Protein AF-A0A9D7X246-F1 (afdb_monomer)

Structure (mmCIF, N/CA/C/O backbone):
data_AF-A0A9D7X246-F1
#
_entry.id   AF-A0A9D7X246-F1
#
loop_
_atom_site.group_PDB
_atom_site.id
_atom_site.type_symbol
_atom_site.label_atom_id
_atom_site.label_alt_id
_atom_site.label_comp_id
_atom_site.label_asym_id
_atom_site.label_entity_id
_atom_site.label_seq_id
_atom_site.pdbx_PDB_ins_code
_atom_site.Cartn_x
_atom_site.Cartn_y
_atom_site.Cartn_z
_atom_site.occupancy
_atom_site.B_iso_or_equiv
_atom_site.auth_seq_id
_atom_site.auth_comp_id
_atom_site.auth_asym_id
_atom_site.auth_atom_id
_atom_site.pdbx_PDB_model_num
ATOM 1 N N . MET A 1 1 ? -2.778 7.729 -11.659 1.00 42.81 1 MET A N 1
ATOM 2 C CA . MET A 1 1 ? -3.585 8.966 -11.695 1.00 42.81 1 MET A CA 1
ATOM 3 C C . MET A 1 1 ? -3.083 9.805 -12.853 1.00 42.81 1 MET A C 1
ATOM 5 O O . MET A 1 1 ? -1.946 10.261 -12.788 1.00 42.81 1 MET A O 1
ATOM 9 N N . CYS A 1 2 ? -3.892 9.972 -13.904 1.00 27.03 2 CYS A N 1
ATOM 10 C CA . CYS A 1 2 ? -3.714 11.076 -14.847 1.00 27.03 2 CYS A CA 1
ATOM 11 C C . CYS A 1 2 ? -3.637 12.379 -14.053 1.00 27.03 2 CYS A C 1
ATOM 13 O O . CYS A 1 2 ? -4.321 12.510 -13.037 1.00 27.03 2 CYS A O 1
ATOM 15 N N . ALA A 1 3 ? -2.746 13.279 -14.461 1.00 29.69 3 ALA A N 1
ATOM 16 C CA . ALA A 1 3 ? -2.470 14.502 -13.729 1.00 29.69 3 ALA A CA 1
ATOM 17 C C . ALA A 1 3 ? -3.781 15.249 -13.422 1.00 29.69 3 ALA A C 1
ATOM 19 O O . ALA A 1 3 ? -4.456 15.662 -14.366 1.00 29.69 3 ALA A O 1
ATOM 20 N N . PRO A 1 4 ? -4.146 15.444 -12.140 1.00 40.88 4 PRO A N 1
ATOM 21 C CA . PRO A 1 4 ? -5.139 16.449 -11.831 1.00 40.88 4 PRO A CA 1
ATOM 22 C C . PRO A 1 4 ? -4.551 17.795 -12.252 1.00 40.88 4 PRO A C 1
ATOM 24 O O . PRO A 1 4 ? -3.349 18.055 -12.082 1.00 40.88 4 PRO A O 1
ATOM 27 N N . THR A 1 5 ? -5.403 18.629 -12.838 1.00 41.03 5 THR A N 1
ATOM 28 C CA . THR A 1 5 ? -5.177 20.066 -12.953 1.00 41.03 5 THR A CA 1
ATOM 29 C C . THR A 1 5 ? -4.651 20.598 -11.620 1.00 41.03 5 THR A C 1
ATOM 31 O O . THR A 1 5 ? -5.029 20.107 -10.555 1.00 41.03 5 THR A O 1
ATOM 34 N N . ALA A 1 6 ? -3.715 21.546 -11.680 1.00 45.94 6 ALA A N 1
ATOM 35 C CA . ALA A 1 6 ? -3.112 22.137 -10.493 1.00 45.94 6 ALA A CA 1
ATOM 36 C C . ALA A 1 6 ? -4.203 22.567 -9.487 1.00 45.94 6 ALA A C 1
ATOM 38 O O . ALA A 1 6 ? -5.149 23.230 -9.890 1.00 45.94 6 ALA A O 1
ATOM 39 N N . GLU A 1 7 ? -4.028 22.176 -8.216 1.00 45.62 7 GLU A N 1
ATOM 40 C CA . GLU A 1 7 ? -4.824 22.535 -7.019 1.00 45.62 7 GLU A CA 1
ATOM 41 C C . GLU A 1 7 ? -5.839 21.536 -6.428 1.00 45.62 7 GLU A C 1
ATOM 43 O O . GLU A 1 7 ? -6.618 21.920 -5.559 1.00 45.62 7 GLU A O 1
ATOM 48 N N . GLU A 1 8 ? -5.764 20.232 -6.707 1.00 48.00 8 GLU A N 1
ATOM 49 C CA . GLU A 1 8 ? -6.299 19.260 -5.732 1.00 48.00 8 GLU A CA 1
ATOM 50 C C . GLU A 1 8 ? -5.246 18.940 -4.653 1.00 48.00 8 GLU A C 1
ATOM 52 O O . GLU A 1 8 ? -4.111 18.564 -4.986 1.00 48.00 8 GLU A O 1
ATOM 57 N N . PRO A 1 9 ? -5.560 19.096 -3.348 1.00 56.78 9 PRO A N 1
ATOM 58 C CA . PRO A 1 9 ? -4.627 18.745 -2.288 1.00 56.78 9 PRO A CA 1
ATOM 59 C C . PRO A 1 9 ? -4.308 17.254 -2.376 1.00 56.78 9 PRO A C 1
ATOM 61 O O . PRO A 1 9 ? -5.206 16.415 -2.435 1.00 56.78 9 PRO A O 1
ATOM 64 N N . ARG A 1 10 ? -3.008 16.926 -2.385 1.00 63.66 10 ARG A N 1
ATOM 65 C CA . ARG A 1 10 ? -2.536 15.539 -2.492 1.00 63.66 10 ARG A CA 1
ATOM 66 C C . ARG A 1 10 ? -3.258 14.666 -1.455 1.00 63.66 10 ARG A C 1
ATOM 68 O O . ARG A 1 10 ? -3.210 15.013 -0.269 1.00 63.66 10 ARG A O 1
ATOM 75 N N . PRO A 1 11 ? -3.896 13.558 -1.874 1.00 68.25 11 PRO A N 1
ATOM 76 C CA . PRO A 1 11 ? -4.611 12.697 -0.949 1.00 68.25 11 PRO A CA 1
ATOM 77 C C . PRO A 1 11 ? -3.633 12.159 0.091 1.00 68.25 11 PRO A C 1
ATOM 79 O O . PRO A 1 11 ? -2.559 11.667 -0.248 1.00 68.25 11 PRO A O 1
ATOM 82 N N . GLN A 1 12 ? -3.987 12.297 1.363 1.00 75.81 12 GLN A N 1
ATOM 83 C CA . GLN A 1 12 ? -3.192 11.786 2.475 1.00 75.81 12 GLN A CA 1
ATOM 84 C C . GLN A 1 12 ? -3.393 10.273 2.617 1.00 75.81 12 GLN A C 1
ATOM 86 O O . GLN A 1 12 ? -4.482 9.785 2.297 1.00 75.81 12 GLN A O 1
ATOM 91 N N . PRO A 1 13 ? -2.398 9.524 3.122 1.00 80.38 13 PRO A N 1
ATOM 92 C CA . PRO A 1 13 ? -2.603 8.125 3.473 1.00 80.38 13 PRO A CA 1
ATOM 93 C C . PRO A 1 13 ? -3.763 7.964 4.468 1.00 80.38 13 PRO A C 1
ATOM 95 O O . PRO A 1 13 ? -3.868 8.697 5.453 1.00 80.38 13 PRO A O 1
ATOM 98 N N . SER A 1 14 ? -4.662 7.014 4.199 1.00 87.50 14 SER A N 1
ATOM 99 C CA . SER A 1 14 ? -5.842 6.771 5.037 1.00 87.50 14 SER A CA 1
ATOM 100 C C . SER A 1 14 ? -5.432 6.210 6.397 1.00 87.50 14 SER A C 1
ATOM 102 O O . SER A 1 14 ? -4.865 5.123 6.479 1.00 87.50 14 SER A O 1
ATOM 104 N N . THR A 1 15 ? -5.778 6.902 7.484 1.00 91.81 15 THR A N 1
ATOM 105 C CA . THR A 1 15 ? -5.496 6.435 8.852 1.00 91.81 15 THR A CA 1
ATOM 106 C C . THR A 1 15 ? -6.155 5.091 9.167 1.00 91.81 15 THR A C 1
ATOM 108 O O . THR A 1 15 ? -5.584 4.311 9.932 1.00 91.81 15 THR A O 1
ATOM 111 N N . ARG A 1 16 ? -7.306 4.802 8.542 1.00 94.69 16 ARG A N 1
ATOM 112 C CA . ARG A 1 16 ? -8.041 3.530 8.644 1.00 94.69 16 ARG A CA 1
ATOM 113 C C . ARG A 1 16 ? -7.312 2.390 7.948 1.00 94.69 16 ARG A C 1
ATOM 115 O O . ARG A 1 16 ? -7.158 1.321 8.531 1.00 94.69 16 ARG A O 1
ATOM 122 N N . ALA A 1 17 ? -6.802 2.643 6.741 1.00 94.75 17 ALA A N 1
ATOM 123 C CA . ALA A 1 17 ? -5.987 1.672 6.017 1.00 94.75 17 ALA A CA 1
ATOM 124 C C . ALA A 1 17 ? -4.701 1.354 6.791 1.00 94.75 17 ALA A C 1
ATOM 126 O O . ALA A 1 17 ? -4.352 0.189 6.947 1.00 94.75 17 ALA A O 1
ATOM 127 N N . VAL A 1 18 ? -4.045 2.374 7.356 1.00 95.19 18 VAL A N 1
ATOM 128 C CA . VAL A 1 18 ? -2.855 2.158 8.191 1.00 95.19 18 VAL A CA 1
ATOM 129 C C . VAL A 1 18 ? -3.193 1.330 9.436 1.00 95.19 18 VAL A C 1
ATOM 131 O O . VAL A 1 18 ? -2.438 0.433 9.792 1.00 95.19 18 VAL A O 1
ATOM 134 N N . ALA A 1 19 ? -4.349 1.561 10.066 1.00 96.69 19 ALA A N 1
ATOM 135 C CA . ALA A 1 19 ? -4.781 0.745 11.199 1.00 96.69 19 ALA A CA 1
ATOM 136 C C . ALA A 1 19 ? -5.023 -0.731 10.819 1.00 96.69 19 ALA A C 1
ATOM 138 O O . ALA A 1 19 ? -4.758 -1.612 11.631 1.00 96.69 19 ALA A O 1
ATOM 139 N N . ALA A 1 20 ? -5.501 -1.022 9.605 1.00 97.69 20 ALA A N 1
ATOM 140 C CA . ALA A 1 20 ? -5.632 -2.400 9.122 1.00 97.69 20 ALA A CA 1
ATOM 141 C C . ALA A 1 20 ? -4.272 -3.064 8.875 1.00 97.69 20 ALA A C 1
ATOM 143 O O . ALA A 1 20 ? -4.069 -4.210 9.261 1.00 97.69 20 ALA A O 1
ATOM 144 N N . VAL A 1 21 ? -3.312 -2.322 8.316 1.00 96.88 21 VAL A N 1
ATOM 145 C CA . VAL A 1 21 ? -1.924 -2.784 8.151 1.00 96.88 21 VAL A CA 1
ATOM 146 C C . VAL A 1 21 ? -1.285 -3.110 9.508 1.00 96.88 21 VAL A C 1
ATOM 148 O O . VAL A 1 21 ? -0.654 -4.153 9.656 1.00 96.88 21 VAL A O 1
ATOM 151 N N . GLU A 1 22 ? -1.514 -2.285 10.532 1.00 97.12 22 GLU A N 1
ATOM 152 C CA . GLU A 1 22 ? -1.061 -2.581 11.898 1.00 97.12 22 GLU A CA 1
ATOM 153 C C . GLU A 1 22 ? -1.735 -3.828 12.487 1.00 97.12 22 GLU A C 1
ATOM 155 O O . GLU A 1 22 ? -1.056 -4.681 13.058 1.00 97.12 22 GLU A O 1
ATOM 160 N N . ARG A 1 23 ? -3.056 -3.986 12.313 1.00 97.69 23 ARG A N 1
ATOM 161 C CA . ARG A 1 23 ? -3.780 -5.196 12.749 1.00 97.69 23 ARG A CA 1
ATOM 162 C C . ARG A 1 23 ? -3.321 -6.458 12.017 1.00 97.69 23 ARG A C 1
ATOM 164 O O . ARG A 1 23 ? -3.367 -7.536 12.602 1.00 97.69 23 ARG A O 1
ATOM 171 N N . ALA A 1 24 ? -2.834 -6.327 10.784 1.00 97.12 24 ALA A N 1
ATOM 172 C CA . ALA A 1 24 ? -2.217 -7.413 10.027 1.00 97.12 24 ALA A CA 1
ATOM 173 C C . ALA A 1 24 ? -0.807 -7.792 10.531 1.00 97.12 24 ALA A C 1
ATOM 175 O O . ALA A 1 24 ? -0.228 -8.759 10.041 1.00 97.12 24 ALA A O 1
ATOM 176 N N . GLY A 1 25 ? -0.259 -7.067 11.515 1.00 96.31 25 GLY A N 1
ATOM 177 C CA . GLY A 1 25 ? 1.002 -7.392 12.189 1.00 96.31 25 GLY A CA 1
ATOM 178 C C . GLY A 1 25 ? 2.200 -6.537 11.774 1.00 96.31 25 GLY A C 1
ATOM 179 O O . GLY A 1 25 ? 3.308 -6.785 12.247 1.00 96.31 25 GLY A O 1
ATOM 180 N N . PHE A 1 26 ? 2.007 -5.528 10.922 1.00 96.44 26 PHE A N 1
ATOM 181 C CA . PHE A 1 26 ? 3.075 -4.600 10.557 1.00 96.44 26 PHE A CA 1
ATOM 182 C C . PHE A 1 26 ? 3.272 -3.535 11.636 1.00 96.44 26 PHE A C 1
ATOM 184 O O . PHE A 1 26 ? 2.323 -3.027 12.232 1.00 96.44 26 PHE A O 1
ATOM 191 N N . HIS A 1 27 ? 4.519 -3.138 11.847 1.00 96.62 27 HIS A N 1
ATOM 192 C CA . HIS A 1 27 ? 4.844 -1.950 12.612 1.00 96.62 27 HIS A CA 1
ATOM 193 C C . HIS A 1 27 ? 4.832 -0.730 11.691 1.00 96.62 27 HIS A C 1
ATOM 195 O O . HIS A 1 27 ? 5.451 -0.757 10.626 1.00 96.62 27 HIS A O 1
ATOM 201 N N . VAL A 1 28 ? 4.140 0.338 12.097 1.00 96.19 28 VAL A N 1
ATOM 202 C CA . VAL A 1 28 ? 4.051 1.571 11.311 1.00 96.19 28 VAL A CA 1
ATOM 203 C C . VAL A 1 28 ? 4.440 2.784 12.149 1.00 96.19 28 VAL A C 1
ATOM 205 O O . VAL A 1 28 ? 3.804 3.090 13.156 1.00 96.19 28 VAL A O 1
ATOM 208 N N . VAL A 1 29 ? 5.450 3.524 11.692 1.00 95.12 29 VAL A N 1
ATOM 209 C CA . VAL A 1 29 ? 5.813 4.834 12.241 1.00 95.12 29 VAL A CA 1
ATOM 210 C C . VAL A 1 29 ? 5.114 5.917 11.426 1.00 95.12 29 VAL A C 1
ATOM 212 O O . VAL A 1 29 ? 5.244 5.978 10.202 1.00 95.12 29 VAL A O 1
ATOM 215 N N . ARG A 1 30 ? 4.348 6.771 12.115 1.00 90.69 30 ARG A N 1
ATOM 216 C CA . ARG A 1 30 ? 3.488 7.799 11.513 1.00 90.69 30 ARG A CA 1
ATOM 217 C C . ARG A 1 30 ? 3.975 9.200 11.918 1.00 90.69 30 ARG A C 1
ATOM 219 O O . ARG A 1 30 ? 3.573 9.682 12.977 1.00 90.69 30 ARG A O 1
ATOM 226 N N . PRO A 1 31 ? 4.847 9.857 11.137 1.00 87.88 31 PRO A N 1
ATOM 227 C CA . PRO A 1 31 ? 5.268 11.216 11.454 1.00 87.88 31 PRO A CA 1
ATOM 228 C C . PRO A 1 31 ? 4.125 12.220 11.252 1.00 87.88 31 PRO A C 1
ATOM 230 O O . PRO A 1 31 ? 3.199 11.992 10.472 1.00 87.88 31 PRO A O 1
ATOM 233 N N . GLU A 1 32 ? 4.194 13.351 11.952 1.00 86.62 32 GLU A N 1
ATOM 234 C CA . GLU A 1 32 ? 3.246 14.452 11.778 1.00 86.62 32 GLU A CA 1
ATOM 235 C C . GLU A 1 32 ? 3.541 15.257 10.503 1.00 86.62 32 GLU A C 1
ATOM 237 O O . GLU A 1 32 ? 4.676 15.323 10.029 1.00 86.62 32 GLU A O 1
ATOM 242 N N . GLY A 1 33 ? 2.517 15.920 9.958 1.00 84.44 33 GLY A N 1
ATOM 243 C CA . GLY A 1 33 ? 2.668 16.878 8.862 1.00 84.44 33 GLY A CA 1
ATOM 244 C C . GLY A 1 33 ? 1.745 16.628 7.671 1.00 84.44 33 GLY A C 1
ATOM 245 O O . GLY A 1 33 ? 0.865 15.770 7.688 1.00 84.44 33 GLY A O 1
ATOM 246 N N . LYS A 1 34 ? 1.935 17.428 6.616 1.00 82.94 34 LYS A N 1
ATOM 247 C CA . LYS A 1 34 ? 1.201 17.296 5.349 1.00 82.94 34 LYS A CA 1
ATOM 248 C C . LYS A 1 34 ? 1.943 16.314 4.437 1.00 82.94 34 LYS A C 1
ATOM 250 O O . LYS A 1 34 ? 3.064 16.602 4.039 1.00 82.94 34 LYS A O 1
ATOM 255 N N . ASN A 1 35 ? 1.291 15.218 4.051 1.00 85.88 35 ASN A N 1
ATOM 256 C CA . ASN A 1 35 ? 1.866 14.097 3.289 1.00 85.88 35 ASN A CA 1
ATOM 257 C C . ASN A 1 35 ? 3.033 13.429 4.020 1.00 85.88 35 ASN A C 1
ATOM 259 O O . ASN A 1 35 ? 4.148 13.420 3.493 1.00 85.88 35 ASN A O 1
ATOM 263 N N . PRO A 1 36 ? 2.795 12.919 5.245 1.00 89.62 36 PRO A N 1
ATOM 264 C CA . PRO A 1 36 ? 3.854 12.300 6.014 1.00 89.62 36 PRO A CA 1
ATOM 265 C C . PRO A 1 36 ? 4.355 11.039 5.310 1.00 89.62 36 PRO A C 1
ATOM 267 O O . PRO A 1 36 ? 3.600 10.318 4.654 1.00 89.62 36 PRO A O 1
ATOM 270 N N . MET A 1 37 ? 5.654 10.797 5.448 1.00 92.12 37 MET A N 1
ATOM 271 C CA . MET A 1 37 ? 6.305 9.597 4.947 1.00 92.12 37 MET A CA 1
ATOM 272 C C . MET A 1 37 ? 6.312 8.550 6.052 1.00 92.12 37 MET A C 1
ATOM 274 O O . MET A 1 37 ? 7.029 8.687 7.035 1.00 92.12 37 MET A O 1
ATOM 278 N N . TYR A 1 38 ? 5.470 7.539 5.891 1.00 94.44 38 TYR A N 1
ATOM 279 C CA . TYR A 1 38 ? 5.324 6.435 6.824 1.00 94.44 38 TYR A CA 1
ATOM 280 C C . TYR A 1 38 ? 6.503 5.485 6.672 1.00 94.44 38 TYR A C 1
ATOM 282 O O . TYR A 1 38 ? 6.968 5.253 5.554 1.00 94.44 38 TYR A O 1
ATOM 290 N N . GLU A 1 39 ? 6.937 4.901 7.781 1.00 95.56 39 GLU A N 1
ATOM 291 C CA . GLU A 1 39 ? 7.875 3.781 7.770 1.00 95.56 39 GLU A CA 1
ATOM 292 C C . GLU A 1 39 ? 7.118 2.522 8.180 1.00 95.56 39 GLU A C 1
ATOM 294 O O . GLU A 1 39 ? 6.513 2.488 9.251 1.00 95.56 39 GLU A O 1
ATOM 299 N N . VAL A 1 40 ? 7.115 1.511 7.314 1.00 96.31 40 VAL A N 1
ATOM 300 C CA . VAL A 1 40 ? 6.374 0.260 7.506 1.00 96.31 40 VAL A CA 1
ATOM 301 C C . VAL A 1 40 ? 7.360 -0.900 7.562 1.00 96.31 40 VAL A C 1
ATOM 303 O O . VAL A 1 40 ? 8.141 -1.095 6.635 1.00 96.31 40 VAL A O 1
ATOM 306 N N . SER A 1 41 ? 7.332 -1.698 8.626 1.00 96.56 41 SER A N 1
ATOM 307 C CA . SER A 1 41 ? 8.198 -2.872 8.771 1.00 96.56 41 SER A CA 1
ATOM 308 C C . SER A 1 41 ? 7.432 -4.090 9.281 1.00 96.56 41 SER A C 1
ATOM 310 O O . SER A 1 41 ? 6.459 -3.977 10.020 1.00 96.56 41 SER A O 1
ATOM 312 N N . PHE A 1 42 ? 7.867 -5.279 8.867 1.00 93.56 42 PHE A N 1
ATOM 313 C CA . PHE A 1 42 ? 7.296 -6.566 9.297 1.00 93.56 42 PHE A CA 1
ATOM 314 C C . PHE A 1 42 ? 8.293 -7.419 10.096 1.00 93.56 42 PHE A C 1
ATOM 316 O O . PHE A 1 42 ? 7.931 -8.436 10.678 1.00 93.56 42 PHE A O 1
ATOM 323 N N . THR A 1 43 ? 9.561 -7.012 10.12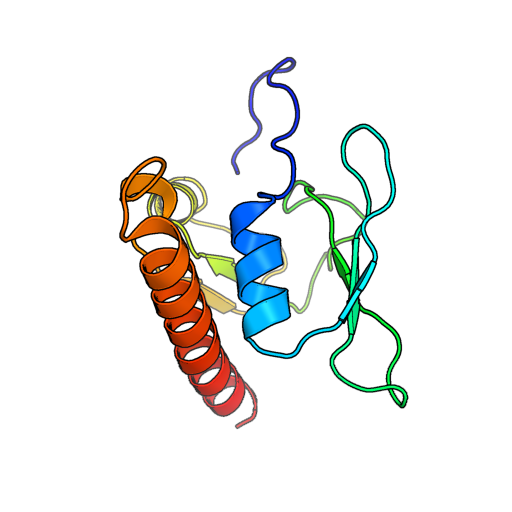8 1.00 92.62 43 THR A N 1
ATOM 324 C CA . THR A 1 43 ? 10.635 -7.647 10.894 1.00 92.62 43 THR A CA 1
ATOM 325 C C . THR A 1 43 ? 11.682 -6.601 11.267 1.00 92.62 43 THR A C 1
ATOM 327 O O . THR A 1 43 ? 11.756 -5.539 10.650 1.00 92.62 43 THR A O 1
ATOM 330 N N . LYS A 1 44 ? 12.493 -6.900 12.285 1.00 88.50 44 LYS A N 1
ATOM 331 C CA . LYS A 1 44 ? 13.639 -6.071 12.687 1.00 88.50 44 LYS A CA 1
ATOM 332 C C . LYS A 1 44 ? 14.856 -6.265 11.779 1.00 88.50 44 LYS A C 1
ATOM 334 O O . LYS A 1 44 ? 15.741 -5.419 11.780 1.00 88.50 44 LYS A O 1
ATOM 339 N N . ASP A 1 45 ? 14.886 -7.358 11.016 1.00 92.81 45 ASP A N 1
ATOM 340 C CA . ASP A 1 45 ? 16.046 -7.760 10.209 1.00 92.81 45 ASP A CA 1
ATOM 341 C C . ASP A 1 45 ? 16.074 -7.115 8.816 1.00 92.81 45 ASP A C 1
ATOM 343 O O . ASP A 1 45 ? 17.059 -7.227 8.090 1.00 92.81 45 ASP A O 1
ATOM 347 N N . HIS A 1 46 ? 14.997 -6.427 8.435 1.00 92.50 46 HIS A N 1
ATOM 348 C CA . HIS A 1 46 ? 14.875 -5.725 7.165 1.00 92.50 46 HIS A CA 1
ATOM 349 C C . HIS A 1 46 ? 14.580 -4.248 7.407 1.00 92.50 46 HIS A C 1
ATOM 351 O O . HIS A 1 46 ? 13.881 -3.881 8.354 1.00 92.50 46 HIS A O 1
ATOM 357 N N . ALA A 1 47 ? 15.124 -3.398 6.534 1.00 92.88 47 ALA A N 1
ATOM 358 C CA . ALA A 1 47 ? 14.837 -1.972 6.558 1.00 92.88 47 ALA A CA 1
ATOM 359 C C . ALA A 1 47 ? 13.334 -1.725 6.363 1.00 92.88 47 ALA A C 1
ATOM 361 O O . ALA A 1 47 ? 12.672 -2.439 5.610 1.00 92.88 47 ALA A O 1
ATOM 362 N N . ALA A 1 48 ? 12.810 -0.706 7.042 1.00 95.12 48 ALA A N 1
ATOM 363 C CA . ALA A 1 48 ? 11.427 -0.297 6.866 1.00 95.12 48 ALA A CA 1
ATOM 364 C C . ALA A 1 48 ? 11.204 0.278 5.461 1.00 95.12 48 ALA A C 1
ATOM 366 O O . ALA A 1 48 ? 12.034 1.023 4.931 1.00 95.12 48 ALA A O 1
ATOM 367 N N . GLU A 1 49 ? 10.047 -0.030 4.889 1.00 94.44 49 GLU A N 1
ATOM 368 C CA . GLU A 1 49 ? 9.600 0.541 3.631 1.00 94.44 49 GLU A CA 1
ATOM 369 C C . GLU A 1 49 ? 9.055 1.947 3.857 1.00 94.44 49 GLU A C 1
ATOM 371 O O . GLU A 1 49 ? 8.272 2.195 4.777 1.00 94.44 49 GLU A O 1
ATOM 376 N N . ARG A 1 50 ? 9.466 2.882 2.998 1.00 93.25 50 ARG A N 1
ATOM 377 C CA . ARG A 1 50 ? 9.001 4.272 3.051 1.00 93.25 50 ARG A CA 1
ATOM 378 C C . ARG A 1 50 ? 7.771 4.440 2.170 1.00 93.25 50 ARG A C 1
ATOM 380 O O . ARG A 1 50 ? 7.858 4.328 0.947 1.00 93.25 50 ARG A O 1
ATOM 387 N N . CYS A 1 51 ? 6.638 4.769 2.781 1.00 93.19 51 CYS A N 1
ATOM 388 C CA . CYS A 1 51 ? 5.345 4.872 2.111 1.00 93.19 51 CYS A CA 1
ATOM 389 C C . CYS A 1 51 ? 4.763 6.286 2.246 1.00 93.19 51 CYS A C 1
ATOM 391 O O . CYS A 1 51 ? 4.578 6.795 3.346 1.00 93.19 51 CYS A O 1
ATOM 393 N N . TRP A 1 52 ? 4.439 6.933 1.126 1.00 92.94 52 TRP A N 1
ATOM 394 C CA . TRP A 1 52 ? 3.755 8.231 1.095 1.00 92.94 52 TRP A CA 1
ATOM 395 C C . TRP A 1 52 ? 2.951 8.376 -0.196 1.00 92.94 52 TRP A C 1
ATOM 397 O O . TRP A 1 52 ? 3.196 7.664 -1.174 1.00 92.94 52 TRP A O 1
ATOM 407 N N . SER A 1 53 ? 2.011 9.319 -0.229 1.00 89.94 53 SER A N 1
ATOM 408 C CA . SER A 1 53 ? 1.237 9.581 -1.440 1.00 89.94 53 SER A CA 1
ATOM 409 C C . SER A 1 53 ? 2.081 10.337 -2.466 1.00 89.94 53 SER A C 1
ATOM 411 O O . SER A 1 53 ? 2.483 11.489 -2.257 1.00 89.94 53 SER A O 1
ATOM 413 N N . LYS A 1 54 ? 2.317 9.696 -3.609 1.00 89.19 54 LYS A N 1
ATOM 414 C CA . LYS A 1 54 ? 3.050 10.238 -4.761 1.00 89.19 54 LYS A CA 1
ATOM 415 C C . LYS A 1 54 ? 2.353 9.883 -6.069 1.00 89.19 54 LYS A C 1
ATOM 417 O O . LYS A 1 54 ? 1.511 8.986 -6.114 1.00 89.19 54 LYS A O 1
ATOM 422 N N . LYS A 1 55 ? 2.676 10.621 -7.132 1.00 86.56 55 LYS A N 1
ATOM 423 C CA . LYS A 1 55 ? 2.226 10.271 -8.484 1.00 86.56 55 L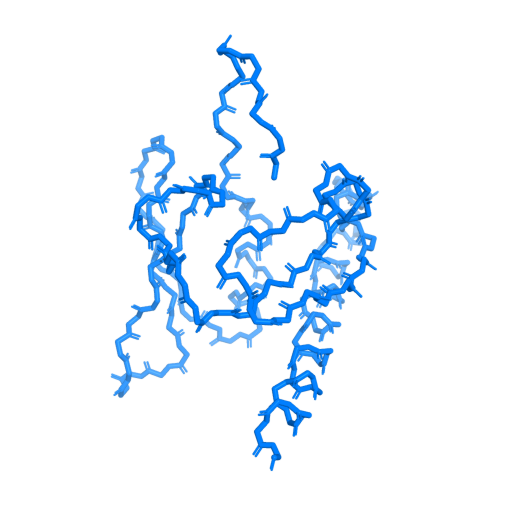YS A CA 1
ATOM 424 C C . LYS A 1 55 ? 3.014 9.060 -8.988 1.00 86.56 55 LYS A C 1
ATOM 426 O O . LYS A 1 55 ? 4.058 8.728 -8.433 1.00 86.56 55 LYS A O 1
ATOM 431 N N . TYR A 1 56 ? 2.504 8.385 -10.016 1.00 79.88 56 TYR A N 1
ATOM 432 C CA . TYR A 1 56 ? 3.181 7.203 -10.560 1.00 79.88 56 TYR A CA 1
ATOM 433 C C . TYR A 1 56 ? 4.494 7.575 -11.272 1.00 79.88 56 TYR A C 1
ATOM 435 O O . TYR A 1 56 ? 5.448 6.812 -11.211 1.00 79.88 56 TYR A O 1
ATOM 443 N N . ASP A 1 57 ? 4.555 8.766 -11.869 1.00 83.81 57 ASP A N 1
ATOM 444 C CA . ASP A 1 57 ? 5.708 9.346 -12.567 1.00 83.81 57 ASP A CA 1
ATOM 445 C C . ASP A 1 57 ? 6.668 10.111 -11.635 1.00 83.81 57 ASP A C 1
ATOM 447 O O . ASP A 1 57 ? 7.592 10.779 -12.093 1.00 83.81 57 ASP A O 1
ATOM 451 N N . ASP A 1 58 ? 6.465 10.024 -10.318 1.00 90.00 58 ASP A N 1
ATOM 452 C CA . ASP A 1 58 ? 7.367 10.615 -9.332 1.00 90.00 58 ASP A CA 1
ATOM 453 C C . ASP A 1 58 ? 8.766 9.978 -9.429 1.00 90.00 58 ASP A C 1
ATOM 455 O O . ASP A 1 58 ? 8.898 8.759 -9.556 1.00 90.00 58 ASP A O 1
ATOM 459 N N . ALA A 1 59 ? 9.819 10.795 -9.333 1.00 91.31 59 ALA A N 1
ATOM 460 C CA . ALA A 1 59 ? 11.210 10.347 -9.437 1.00 91.31 59 ALA A CA 1
ATOM 461 C C . ALA A 1 59 ? 11.616 9.335 -8.350 1.00 91.31 59 ALA A C 1
ATOM 463 O O . ALA A 1 59 ? 12.603 8.621 -8.511 1.00 91.31 59 ALA A O 1
ATOM 464 N N . ALA A 1 60 ? 10.865 9.254 -7.249 1.00 90.69 60 ALA A N 1
ATOM 465 C CA . ALA A 1 60 ? 11.067 8.242 -6.221 1.00 90.69 60 ALA A CA 1
ATOM 466 C C . ALA A 1 60 ? 10.522 6.852 -6.598 1.00 90.69 60 ALA A C 1
ATOM 468 O O . ALA A 1 60 ? 10.674 5.915 -5.813 1.00 90.69 60 ALA A O 1
ATOM 469 N N . ASN A 1 61 ? 9.831 6.710 -7.733 1.00 90.81 61 ASN A N 1
ATOM 470 C CA . ASN A 1 61 ? 9.413 5.418 -8.273 1.00 90.81 61 ASN A CA 1
ATOM 471 C C . ASN A 1 61 ? 10.431 4.899 -9.297 1.00 90.81 61 ASN A C 1
ATOM 473 O O . ASN A 1 61 ? 11.118 5.698 -9.944 1.00 90.81 61 ASN A O 1
ATOM 477 N N . PRO A 1 62 ? 10.504 3.573 -9.506 1.00 91.19 62 PRO A N 1
ATOM 478 C CA . PRO A 1 62 ? 11.233 3.010 -10.633 1.00 91.19 62 PRO A CA 1
ATOM 479 C C . PRO A 1 62 ? 10.739 3.609 -11.954 1.00 91.19 62 PRO A C 1
ATOM 481 O O . PRO A 1 62 ? 9.539 3.744 -12.173 1.00 91.19 62 PRO A O 1
ATOM 484 N N . GLN A 1 63 ? 11.674 3.962 -12.833 1.00 91.31 63 GLN A N 1
ATOM 485 C CA . GLN A 1 63 ? 11.359 4.560 -14.138 1.00 91.31 63 GLN A CA 1
ATOM 486 C C . GLN A 1 63 ? 11.318 3.523 -15.271 1.00 91.31 63 GLN A C 1
ATOM 488 O O . GLN A 1 63 ? 10.857 3.816 -16.370 1.00 91.31 63 GLN A O 1
ATOM 493 N N . LYS A 1 64 ? 11.829 2.316 -15.018 1.00 93.19 64 LYS A N 1
ATOM 494 C CA . LYS A 1 64 ? 11.853 1.180 -15.942 1.00 93.19 64 LYS A CA 1
ATOM 495 C C . LYS A 1 64 ? 11.960 -0.129 -15.164 1.00 93.19 64 LYS A C 1
ATOM 497 O O . LYS A 1 64 ? 12.288 -0.096 -13.978 1.00 93.19 64 LYS A O 1
ATOM 502 N N . ASP A 1 65 ? 11.729 -1.243 -15.848 1.00 92.25 65 ASP A N 1
ATOM 503 C CA . ASP A 1 65 ? 11.945 -2.600 -15.340 1.00 92.25 65 ASP A CA 1
ATOM 504 C C . ASP A 1 65 ? 11.134 -2.901 -14.060 1.00 92.25 65 ASP A C 1
ATOM 506 O O . ASP A 1 65 ? 11.625 -3.527 -13.123 1.00 92.25 65 ASP A O 1
ATOM 510 N N . PHE A 1 66 ? 9.881 -2.430 -14.005 1.00 91.44 66 PHE A N 1
ATOM 511 C CA . PHE A 1 66 ? 8.965 -2.647 -12.876 1.00 91.44 66 PHE A CA 1
ATOM 512 C C . PHE A 1 66 ? 7.625 -3.242 -13.321 1.00 91.44 66 PHE A C 1
ATOM 514 O O . PHE A 1 66 ? 7.263 -3.169 -14.490 1.00 91.44 66 PHE A O 1
ATOM 521 N N . CYS A 1 67 ? 6.858 -3.811 -12.390 1.00 90.19 67 CYS A N 1
ATOM 522 C CA . CYS A 1 67 ? 5.479 -4.233 -12.643 1.00 90.19 67 CYS A CA 1
ATOM 523 C C . CYS A 1 67 ? 4.502 -3.204 -12.060 1.00 90.19 67 CYS A C 1
ATOM 525 O O . CYS A 1 67 ? 4.652 -2.774 -10.915 1.00 90.19 67 CYS A O 1
ATOM 527 N N . ALA A 1 68 ? 3.506 -2.801 -12.848 1.00 90.38 68 ALA A N 1
ATOM 528 C CA . ALA A 1 68 ? 2.464 -1.881 -12.417 1.00 90.38 68 ALA A CA 1
ATOM 529 C C . ALA A 1 68 ? 1.209 -2.657 -11.998 1.00 90.38 68 ALA A C 1
ATOM 531 O O . ALA A 1 68 ? 0.546 -3.267 -12.837 1.00 90.38 68 ALA A O 1
ATOM 532 N N . VAL A 1 69 ? 0.853 -2.592 -10.712 1.00 90.25 69 VAL A N 1
ATOM 533 C CA . VAL A 1 69 ? -0.390 -3.177 -10.188 1.00 90.25 69 VAL A CA 1
ATOM 534 C C . VAL A 1 69 ? -1.441 -2.084 -10.012 1.00 90.25 69 VAL A C 1
ATOM 536 O O . VAL A 1 69 ? -1.267 -1.148 -9.230 1.00 90.25 69 VAL A O 1
ATOM 539 N N . MET A 1 70 ? -2.544 -2.203 -10.745 1.00 88.94 70 MET A N 1
ATOM 540 C CA . MET A 1 70 ? -3.656 -1.256 -10.736 1.00 88.94 70 MET A CA 1
ATOM 541 C C . MET A 1 70 ? -4.745 -1.764 -9.791 1.00 88.94 70 MET A C 1
ATOM 543 O O . MET A 1 70 ? -5.405 -2.755 -10.084 1.00 88.94 70 MET A O 1
ATOM 547 N N . THR A 1 71 ? -4.934 -1.082 -8.659 1.00 86.75 71 THR A N 1
ATOM 548 C CA . THR A 1 71 ? -5.835 -1.527 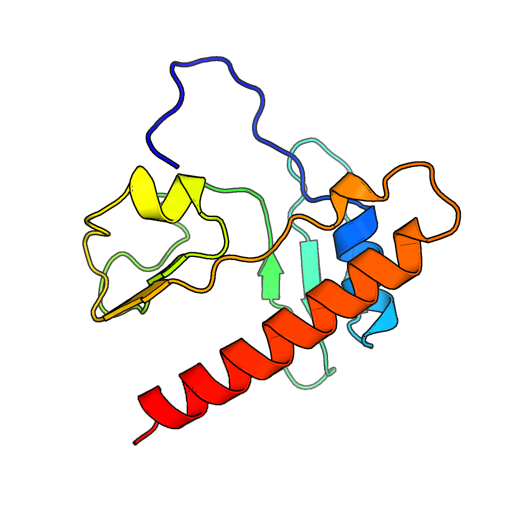-7.576 1.00 86.75 71 THR A CA 1
ATOM 549 C C . THR A 1 71 ? -7.238 -0.917 -7.631 1.00 86.75 71 THR A C 1
ATOM 551 O O . THR A 1 71 ? -8.167 -1.407 -6.993 1.00 86.75 71 THR A O 1
ATOM 554 N N . CYS A 1 72 ? -7.409 0.166 -8.392 1.00 77.81 72 CYS A N 1
ATOM 555 C CA . CYS A 1 72 ? -8.683 0.856 -8.568 1.00 77.81 72 CYS A CA 1
ATOM 556 C C . CYS A 1 72 ? -9.133 0.764 -10.028 1.00 77.81 72 CYS A C 1
ATOM 558 O O . CYS A 1 72 ? -8.347 1.005 -10.948 1.00 77.81 72 CYS A O 1
ATOM 560 N N . SER A 1 73 ? -10.419 0.482 -10.235 1.00 66.50 73 SER A N 1
ATOM 561 C CA . SER A 1 73 ? -11.030 0.391 -11.565 1.00 66.50 73 SER A CA 1
ATOM 562 C C . SER A 1 73 ? -10.982 1.711 -12.351 1.00 66.50 73 SER A C 1
ATOM 564 O O . SER A 1 73 ? -10.914 1.695 -13.579 1.00 66.50 73 SER A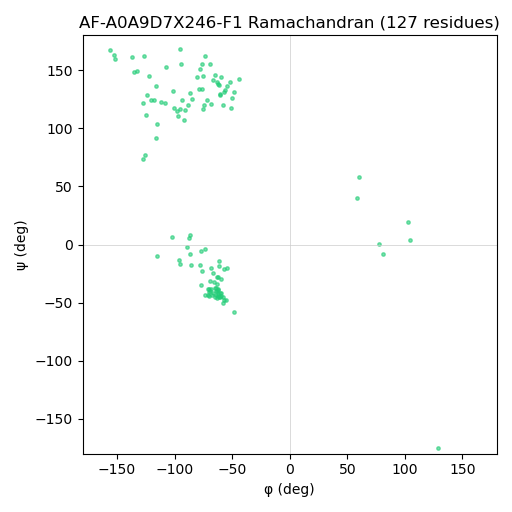 O 1
ATOM 566 N N . GLU A 1 74 ? -10.958 2.862 -11.672 1.00 64.31 74 GLU A N 1
ATOM 567 C CA . GLU A 1 74 ? -10.754 4.168 -12.314 1.00 64.31 74 GLU A CA 1
ATOM 568 C C . GLU A 1 74 ? -9.318 4.336 -12.805 1.00 64.31 74 GLU A C 1
ATOM 570 O O . GLU A 1 74 ? -9.087 4.800 -13.921 1.00 64.31 74 GLU A O 1
ATOM 575 N N . ALA A 1 75 ? -8.338 3.935 -11.992 1.00 62.03 75 ALA A N 1
ATOM 576 C CA . ALA A 1 75 ? -6.935 4.003 -12.375 1.00 62.03 75 ALA A CA 1
ATOM 577 C C . ALA A 1 75 ? -6.643 3.059 -13.554 1.00 62.03 75 ALA A C 1
ATOM 579 O O . ALA A 1 75 ? -5.906 3.434 -14.465 1.00 62.03 75 ALA A O 1
ATOM 580 N N . ASP A 1 76 ? -7.270 1.880 -13.569 1.00 61.66 76 ASP A N 1
ATOM 581 C CA . ASP A 1 76 ? -7.181 0.921 -14.669 1.00 61.66 76 ASP A CA 1
ATOM 582 C C . ASP A 1 76 ? -7.729 1.500 -15.989 1.00 61.66 76 ASP A C 1
ATOM 584 O O . ASP A 1 76 ? -7.067 1.431 -17.022 1.00 61.66 76 ASP A O 1
ATOM 588 N N . LYS A 1 77 ? -8.891 2.161 -15.964 1.00 65.75 77 LYS A N 1
ATOM 589 C CA . LYS A 1 77 ? -9.490 2.766 -17.170 1.00 65.75 77 LYS A CA 1
ATOM 590 C C . LYS A 1 77 ? -8.739 4.000 -17.667 1.00 65.75 77 LYS A C 1
ATOM 592 O O . LYS A 1 77 ? -8.615 4.202 -18.871 1.00 65.75 77 LYS A O 1
ATOM 597 N N . ASN A 1 78 ? -8.248 4.827 -16.746 1.00 66.69 78 ASN A N 1
ATOM 598 C CA . ASN A 1 78 ? -7.671 6.129 -17.081 1.00 66.69 78 ASN A CA 1
ATOM 599 C C . ASN A 1 78 ? -6.187 6.055 -17.467 1.00 66.69 78 ASN A C 1
ATOM 601 O O . ASN A 1 78 ? -5.676 6.987 -18.082 1.00 66.69 78 ASN A O 1
ATOM 605 N N . CYS A 1 79 ? -5.487 4.969 -17.131 1.00 65.38 79 CYS A N 1
ATOM 606 C CA . CYS A 1 79 ? -4.079 4.774 -17.478 1.00 65.38 79 CYS A CA 1
ATOM 607 C C . CYS A 1 79 ? -3.883 3.433 -18.212 1.00 65.38 79 CYS A C 1
ATOM 609 O O . CYS A 1 79 ? -3.411 2.464 -17.606 1.00 65.38 79 CYS A O 1
ATOM 611 N N . PRO A 1 80 ? -4.237 3.347 -19.511 1.00 65.00 80 PRO A N 1
ATOM 612 C CA . PRO A 1 80 ? -4.064 2.120 -20.292 1.00 65.00 80 PRO A CA 1
ATOM 613 C C . PRO A 1 80 ? -2.585 1.770 -20.513 1.00 65.00 80 PRO A C 1
ATOM 615 O O . PRO A 1 80 ? -2.252 0.605 -20.702 1.00 65.00 80 PRO A O 1
ATOM 618 N N . ILE A 1 81 ? -1.694 2.766 -20.451 1.00 77.31 81 ILE A N 1
ATOM 619 C CA . ILE A 1 81 ? -0.249 2.606 -20.627 1.00 77.31 81 ILE A CA 1
ATOM 620 C C . ILE A 1 81 ? 0.461 3.154 -19.388 1.00 77.31 81 ILE A C 1
ATOM 622 O O . ILE A 1 81 ? 0.226 4.294 -18.987 1.00 77.31 81 ILE A O 1
ATOM 626 N N . VAL A 1 82 ? 1.347 2.345 -18.805 1.00 83.50 82 VAL A N 1
ATOM 627 C CA . VAL A 1 82 ? 2.280 2.759 -17.750 1.00 83.50 82 VAL A CA 1
ATOM 628 C C . VAL A 1 82 ? 3.687 2.635 -18.323 1.00 83.50 82 VAL A C 1
ATOM 630 O O . VAL A 1 82 ? 4.194 1.532 -18.509 1.00 83.50 82 VAL A O 1
ATOM 633 N N . PHE A 1 83 ? 4.297 3.766 -18.678 1.00 87.38 83 PHE A N 1
ATOM 634 C CA . PHE A 1 83 ? 5.628 3.772 -19.287 1.00 87.38 83 PHE A CA 1
ATOM 635 C C . PHE A 1 83 ? 6.673 3.171 -18.343 1.00 87.38 83 PHE A C 1
ATOM 637 O O . PHE A 1 83 ? 6.666 3.449 -17.147 1.00 87.38 83 PHE A O 1
ATOM 644 N N . GLY A 1 84 ? 7.563 2.348 -18.900 1.00 88.56 84 GLY A N 1
ATOM 645 C CA . GLY A 1 84 ? 8.620 1.669 -18.148 1.00 88.56 84 GLY A CA 1
ATOM 646 C C . GLY A 1 84 ? 8.176 0.402 -17.410 1.00 88.56 84 GLY A C 1
ATOM 647 O O . GLY A 1 84 ? 9.039 -0.320 -16.913 1.00 88.56 84 GLY A O 1
ATOM 648 N N . ALA A 1 85 ? 6.874 0.099 -17.364 1.00 90.88 85 ALA A N 1
ATOM 649 C CA . ALA A 1 85 ? 6.391 -1.150 -16.793 1.00 90.88 85 ALA A CA 1
ATOM 650 C C . ALA A 1 85 ? 6.621 -2.324 -17.763 1.00 90.88 85 ALA A C 1
ATOM 652 O O . ALA A 1 85 ? 6.313 -2.214 -18.950 1.00 90.88 85 ALA A O 1
ATOM 653 N N . LEU A 1 86 ? 7.141 -3.442 -17.252 1.00 91.12 86 LEU A N 1
ATOM 654 C CA . LEU A 1 86 ? 7.265 -4.713 -17.977 1.00 91.12 86 LEU A CA 1
ATOM 655 C C . LEU A 1 86 ? 5.904 -5.390 -18.119 1.00 91.12 86 LEU A C 1
ATOM 657 O O . LEU A 1 86 ? 5.541 -5.834 -19.201 1.00 91.12 86 LEU A O 1
ATOM 661 N N . ASP A 1 87 ? 5.144 -5.387 -17.025 1.00 88.38 87 ASP A N 1
ATOM 662 C CA . ASP A 1 87 ? 3.800 -5.936 -16.946 1.00 88.38 87 ASP A CA 1
ATOM 663 C C . ASP A 1 87 ? 2.855 -4.951 -16.270 1.00 88.38 87 ASP A C 1
ATOM 665 O O . ASP A 1 87 ? 3.235 -4.181 -15.378 1.00 88.38 87 ASP A O 1
ATOM 669 N N . ARG A 1 88 ? 1.591 -5.014 -16.682 1.00 88.56 88 ARG A N 1
ATOM 670 C CA . ARG A 1 88 ? 0.496 -4.224 -16.129 1.00 88.56 88 ARG A CA 1
ATOM 671 C C . ARG A 1 88 ? -0.615 -5.162 -15.684 1.00 88.56 88 ARG A C 1
ATOM 673 O O . ARG A 1 88 ? -1.288 -5.767 -16.515 1.00 88.56 88 ARG A O 1
ATOM 680 N N . ILE A 1 89 ? -0.824 -5.251 -14.377 1.00 89.56 89 ILE A N 1
ATOM 681 C CA . ILE A 1 89 ? -1.756 -6.193 -13.757 1.00 89.56 89 ILE A CA 1
ATOM 682 C C . ILE A 1 89 ? -2.916 -5.404 -13.157 1.00 89.56 89 ILE A C 1
ATOM 684 O O . ILE A 1 89 ? -2.708 -4.522 -12.327 1.00 89.56 89 ILE A O 1
ATOM 688 N N . SER A 1 90 ? -4.140 -5.709 -13.585 1.00 90.00 90 SER A N 1
ATOM 689 C CA . SER A 1 90 ? -5.353 -5.098 -13.034 1.00 90.00 90 SER A CA 1
ATOM 690 C C . SER A 1 90 ? -5.943 -5.997 -11.951 1.00 90.00 90 SER A C 1
ATOM 692 O O . SER A 1 90 ? -6.339 -7.124 -12.241 1.00 90.00 90 SER A O 1
ATOM 694 N N . LEU A 1 91 ? -5.988 -5.491 -10.716 1.00 90.81 91 LEU A N 1
ATOM 695 C CA . LEU A 1 91 ? -6.603 -6.125 -9.547 1.00 90.81 91 LEU A CA 1
ATOM 696 C C . LEU A 1 91 ? -7.578 -5.125 -8.901 1.00 90.81 91 LEU A C 1
ATOM 698 O O . LEU A 1 91 ? -7.245 -4.495 -7.899 1.00 90.81 91 LEU A O 1
ATOM 702 N N . PRO A 1 92 ? -8.749 -4.866 -9.506 1.00 90.50 92 PRO A N 1
ATOM 703 C CA . PRO A 1 92 ? -9.676 -3.871 -8.987 1.00 90.50 92 PRO A CA 1
ATOM 704 C C . PRO A 1 92 ? -10.345 -4.360 -7.696 1.00 90.50 92 PRO A C 1
ATOM 706 O O . PRO A 1 92 ? -11.024 -5.386 -7.686 1.00 90.50 92 PRO A O 1
ATOM 709 N N . TYR A 1 93 ? -10.231 -3.570 -6.629 1.00 90.56 93 TYR A N 1
ATOM 710 C CA . TYR A 1 93 ? -10.885 -3.843 -5.347 1.00 90.56 93 TYR A CA 1
ATOM 711 C C . TYR A 1 93 ? -12.048 -2.886 -5.087 1.00 90.56 93 TYR A C 1
ATOM 713 O O . TYR A 1 93 ? -12.053 -1.738 -5.536 1.00 90.56 93 TYR A O 1
ATOM 721 N N . MET A 1 94 ? -13.029 -3.345 -4.306 1.00 91.00 94 MET A N 1
ATOM 722 C CA . MET A 1 94 ? -14.047 -2.456 -3.749 1.00 91.00 94 MET A CA 1
ATOM 723 C C . MET A 1 94 ? -13.432 -1.647 -2.607 1.00 91.00 94 MET A C 1
ATOM 725 O O . MET A 1 94 ? -12.981 -2.231 -1.621 1.00 91.00 94 MET A O 1
ATOM 729 N N . ASP A 1 95 ? -13.429 -0.319 -2.734 1.00 91.94 95 ASP A N 1
ATOM 730 C CA . ASP A 1 95 ? -12.869 0.576 -1.719 1.00 91.94 95 ASP A CA 1
ATOM 731 C C . ASP A 1 95 ? -13.566 0.343 -0.359 1.00 91.94 95 ASP A C 1
ATOM 733 O O . ASP A 1 95 ? -14.788 0.507 -0.273 1.00 91.94 95 ASP A O 1
ATOM 737 N N . PRO A 1 96 ? -12.835 -0.042 0.711 1.00 94.06 96 PRO A N 1
ATOM 738 C CA . PRO A 1 96 ? -13.423 -0.288 2.032 1.00 94.06 96 PRO A CA 1
ATOM 739 C C . PRO A 1 96 ? -14.099 0.948 2.637 1.00 94.06 96 PRO A C 1
ATOM 741 O O . PRO A 1 96 ? -14.909 0.804 3.552 1.00 94.06 96 PRO A O 1
ATOM 744 N N . LYS A 1 97 ? -13.841 2.143 2.089 1.00 93.75 97 LYS A N 1
ATOM 745 C CA . LYS A 1 97 ? -14.496 3.401 2.462 1.00 93.75 97 LYS A CA 1
ATOM 746 C C . LYS A 1 97 ? -16.026 3.350 2.386 1.00 93.75 97 LYS A C 1
ATOM 748 O O . LYS A 1 97 ? -16.692 4.152 3.032 1.00 93.75 97 LYS A O 1
ATOM 753 N N . VAL A 1 98 ? -16.611 2.402 1.646 1.00 94.06 98 VAL A N 1
ATOM 754 C CA . VAL A 1 98 ? -18.070 2.170 1.648 1.00 94.06 98 VAL A CA 1
ATOM 755 C C . VAL A 1 98 ? -18.638 1.866 3.041 1.00 94.06 98 VAL A C 1
ATOM 757 O O . VAL A 1 98 ? -19.834 2.042 3.253 1.00 94.06 98 VAL A O 1
ATOM 760 N N . ALA A 1 99 ? -17.799 1.423 3.981 1.00 95.81 99 ALA A N 1
ATOM 761 C CA . ALA A 1 99 ? -18.177 1.134 5.359 1.00 95.81 99 ALA A CA 1
ATOM 762 C C . ALA A 1 99 ? -17.773 2.233 6.357 1.00 95.81 99 ALA A C 1
ATOM 764 O O . ALA A 1 99 ? -17.950 2.034 7.562 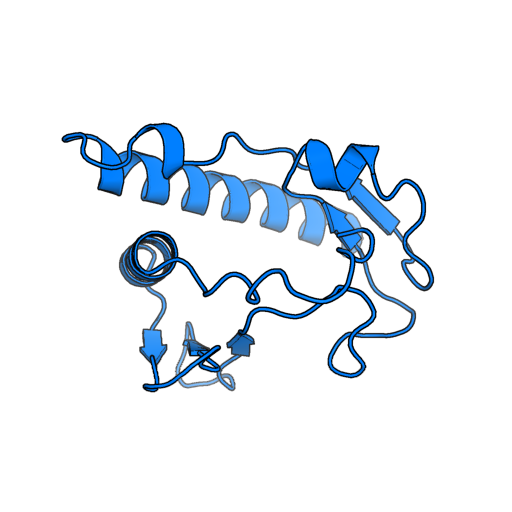1.00 95.81 99 ALA A O 1
ATOM 765 N N . ASP A 1 100 ? -17.259 3.378 5.890 1.00 95.56 100 ASP A N 1
ATOM 766 C CA . ASP A 1 100 ? -16.871 4.488 6.763 1.00 95.56 100 ASP A CA 1
ATOM 767 C C . ASP A 1 100 ? -18.056 4.951 7.630 1.00 95.56 100 ASP A C 1
ATOM 769 O O . ASP A 1 100 ? -19.165 5.182 7.146 1.00 95.56 100 ASP A O 1
ATOM 773 N N . GLY A 1 101 ? -17.818 5.097 8.934 1.00 94.94 101 GLY A N 1
ATOM 774 C CA . GLY A 1 101 ? -18.823 5.498 9.923 1.00 94.94 101 GLY A CA 1
ATOM 775 C C . GLY A 1 101 ? -19.796 4.391 10.343 1.00 94.94 101 GLY A C 1
ATOM 776 O O . GLY A 1 101 ? -20.669 4.637 11.176 1.00 94.94 101 GLY A O 1
ATOM 777 N N . THR A 1 102 ? -19.657 3.178 9.806 1.00 97.38 102 THR A N 1
ATOM 778 C CA . THR A 1 102 ? -20.474 2.020 10.196 1.00 97.38 102 THR A CA 1
ATOM 779 C C . THR A 1 102 ? -19.781 1.170 11.264 1.00 97.38 102 THR A C 1
ATOM 781 O O . THR A 1 102 ? -18.584 1.298 11.512 1.00 97.38 102 THR A O 1
ATOM 784 N N . GLN A 1 103 ? -20.522 0.241 11.876 1.00 97.25 103 GLN A N 1
ATOM 785 C CA . GLN A 1 103 ? -19.945 -0.738 12.808 1.00 97.25 103 GLN A CA 1
ATOM 786 C C . GLN A 1 103 ? -19.018 -1.752 12.113 1.00 97.25 103 GLN A C 1
ATOM 788 O O . GLN A 1 103 ? -18.179 -2.360 12.772 1.00 97.25 103 GLN A O 1
ATOM 793 N N . GLU A 1 104 ? -19.142 -1.924 10.793 1.00 96.88 104 GLU A N 1
ATOM 794 C CA . GLU A 1 104 ? -18.326 -2.861 10.013 1.00 96.88 104 GLU A CA 1
ATOM 795 C C . GLU A 1 104 ? -17.020 -2.239 9.491 1.00 96.88 104 GLU A C 1
ATOM 797 O O . GLU A 1 104 ? -16.235 -2.944 8.860 1.00 96.88 104 GLU A O 1
ATOM 802 N N . GLU A 1 105 ? -16.763 -0.948 9.746 1.00 97.44 105 GLU A N 1
ATOM 803 C CA . GLU A 1 105 ? -15.641 -0.192 9.167 1.00 97.44 105 GLU A CA 1
ATOM 804 C C . GLU A 1 105 ? -14.310 -0.955 9.285 1.00 97.44 105 GLU A C 1
ATOM 806 O O . GLU A 1 105 ? -13.696 -1.303 8.276 1.00 97.44 105 GLU A O 1
ATOM 811 N N . ALA A 1 106 ? -13.894 -1.300 10.507 1.00 97.69 106 ALA A N 1
ATOM 812 C CA . ALA A 1 106 ? -12.628 -1.996 10.740 1.00 97.69 106 ALA A CA 1
ATOM 813 C C . ALA A 1 106 ? -12.559 -3.352 10.017 1.00 97.69 106 ALA A C 1
ATOM 815 O O . ALA A 1 106 ? -11.559 -3.648 9.363 1.00 97.69 106 ALA A O 1
ATOM 816 N N . ALA A 1 107 ? -13.641 -4.133 10.075 1.00 98.06 107 ALA A N 1
ATOM 817 C CA . ALA A 1 107 ? -13.711 -5.450 9.451 1.00 98.06 107 ALA A CA 1
ATOM 818 C C . ALA A 1 107 ? -13.590 -5.371 7.921 1.00 98.06 107 ALA A C 1
ATOM 820 O O . ALA A 1 107 ? -12.928 -6.212 7.319 1.00 98.06 107 ALA A O 1
ATOM 821 N N . ARG A 1 108 ? -14.166 -4.344 7.281 1.00 97.81 108 ARG A N 1
ATOM 822 C CA . ARG A 1 108 ? -14.046 -4.153 5.825 1.00 97.81 108 ARG A CA 1
ATOM 823 C C . ARG A 1 108 ? -12.649 -3.746 5.397 1.00 97.81 108 ARG A C 1
ATOM 825 O O . ARG A 1 108 ? -12.170 -4.231 4.373 1.00 97.81 108 ARG A O 1
ATOM 832 N N . TYR A 1 109 ? -11.979 -2.899 6.172 1.00 97.88 109 TYR A N 1
ATOM 833 C CA . TYR A 1 109 ? -10.576 -2.586 5.914 1.00 97.88 109 TYR A CA 1
ATOM 834 C C . TYR A 1 109 ? -9.679 -3.825 6.078 1.00 97.88 109 TYR A C 1
ATOM 836 O O . TYR A 1 109 ? -8.802 -4.039 5.241 1.00 97.88 109 TYR A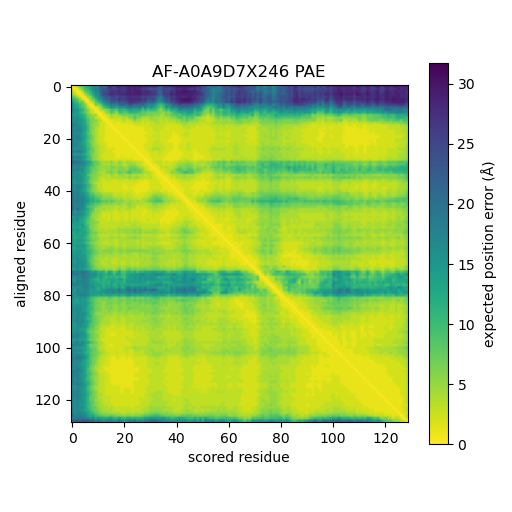 O 1
ATOM 844 N N . ASP A 1 110 ? -9.930 -4.670 7.082 1.00 98.19 110 ASP A N 1
ATOM 845 C CA . ASP A 1 110 ? -9.168 -5.908 7.306 1.00 98.19 110 ASP A CA 1
ATOM 846 C C . ASP A 1 110 ? -9.403 -6.935 6.188 1.00 98.19 110 ASP A C 1
ATOM 848 O O . ASP A 1 110 ? -8.451 -7.506 5.655 1.00 98.19 110 ASP A O 1
ATOM 852 N N . GLU A 1 111 ? -10.659 -7.111 5.767 1.00 98.06 111 GLU A N 1
ATOM 853 C CA . GLU A 1 111 ? -11.041 -7.971 4.642 1.00 98.06 111 GLU A CA 1
ATOM 854 C C . GLU A 1 111 ? -10.315 -7.557 3.353 1.00 98.06 111 GLU A C 1
ATOM 856 O O . GLU A 1 111 ? -9.724 -8.395 2.669 1.00 98.06 111 GLU A O 1
ATOM 861 N N . ARG A 1 112 ? -10.313 -6.255 3.031 1.00 97.25 112 ARG A N 1
ATOM 862 C CA . ARG A 1 112 ? -9.629 -5.741 1.834 1.00 97.25 112 ARG A CA 1
ATOM 863 C C . ARG A 1 112 ? -8.118 -5.857 1.948 1.00 97.25 112 ARG A C 1
ATOM 865 O O . ARG A 1 112 ? -7.474 -6.210 0.965 1.00 97.25 112 ARG A O 1
ATOM 872 N N . CYS A 1 113 ? -7.552 -5.619 3.130 1.00 97.31 113 CYS A N 1
ATOM 873 C CA . CYS A 1 113 ? -6.121 -5.791 3.357 1.00 97.31 113 CYS A CA 1
ATOM 874 C C . CYS A 1 113 ? -5.683 -7.242 3.104 1.00 97.31 113 CYS A C 1
ATOM 876 O O . CYS A 1 113 ? -4.687 -7.471 2.416 1.00 97.31 113 CYS A O 1
ATOM 878 N N . LEU A 1 114 ? -6.444 -8.218 3.610 1.00 97.69 114 LEU A N 1
ATOM 879 C CA . LEU A 1 114 ? -6.157 -9.639 3.411 1.00 97.69 114 LEU A CA 1
ATOM 880 C C . LEU A 1 114 ? -6.325 -10.062 1.946 1.00 97.69 114 LEU A C 1
ATOM 882 O O . LEU A 1 114 ? -5.487 -10.798 1.425 1.00 97.69 114 LEU A O 1
ATOM 886 N N . GLN A 1 115 ? -7.372 -9.575 1.273 1.00 97.56 115 GLN A N 1
ATOM 887 C CA . GLN A 1 115 ? -7.592 -9.833 -0.150 1.00 97.56 115 GLN A CA 1
ATOM 888 C C . GLN A 1 115 ? -6.399 -9.356 -0.993 1.00 97.56 115 GLN A C 1
ATOM 890 O O . GLN A 1 115 ? -5.845 -10.134 -1.769 1.00 97.56 115 GLN A O 1
ATOM 895 N N . ILE A 1 116 ? -5.962 -8.108 -0.785 1.00 95.94 116 ILE A N 1
ATOM 896 C CA . ILE A 1 116 ? -4.809 -7.524 -1.485 1.00 95.94 116 ILE A CA 1
ATOM 897 C C . ILE A 1 116 ? -3.552 -8.368 -1.252 1.00 95.94 116 ILE A C 1
ATOM 899 O O . ILE A 1 116 ? -2.824 -8.661 -2.199 1.00 95.94 116 ILE A O 1
ATOM 903 N N . ALA A 1 117 ? -3.299 -8.790 -0.010 1.00 95.75 117 ALA A N 1
ATOM 904 C CA . ALA A 1 117 ? -2.136 -9.609 0.319 1.00 95.75 117 ALA A CA 1
ATOM 905 C C . ALA A 1 117 ? -2.154 -10.968 -0.404 1.00 95.75 117 ALA A C 1
ATOM 907 O O . ALA A 1 117 ? -1.135 -11.382 -0.959 1.00 95.75 117 ALA A O 1
ATOM 908 N N . ALA A 1 118 ? -3.305 -11.645 -0.433 1.00 96.81 118 ALA A N 1
ATOM 909 C CA . ALA A 1 118 ? -3.452 -12.945 -1.083 1.00 96.81 118 ALA A CA 1
ATOM 910 C C . ALA A 1 118 ? -3.256 -12.860 -2.607 1.00 96.81 118 ALA A C 1
ATOM 912 O O . ALA A 1 118 ? -2.537 -13.676 -3.190 1.00 96.81 118 ALA A O 1
ATOM 913 N N . GLU A 1 119 ? -3.858 -11.859 -3.251 1.00 96.25 119 GLU A N 1
ATOM 914 C CA . GLU A 1 119 ? -3.753 -11.676 -4.700 1.00 96.25 119 GLU A CA 1
ATOM 915 C C . GLU A 1 119 ? -2.342 -11.232 -5.114 1.00 96.25 119 GLU A C 1
ATOM 917 O O . GLU A 1 119 ? -1.785 -11.775 -6.071 1.00 96.25 119 GLU A O 1
ATOM 922 N N . LEU A 1 120 ? -1.708 -10.328 -4.357 1.00 94.50 120 LEU A N 1
ATOM 923 C CA . LEU A 1 120 ? -0.313 -9.945 -4.595 1.00 94.50 120 LEU A CA 1
ATOM 924 C C . LEU A 1 120 ? 0.646 -11.120 -4.397 1.00 94.50 120 LEU A C 1
ATOM 926 O O . LEU A 1 120 ? 1.564 -11.291 -5.194 1.00 94.50 120 LEU A O 1
ATOM 930 N N . TRP A 1 121 ? 0.433 -11.965 -3.388 1.00 94.56 121 TRP A N 1
ATOM 931 C CA . TRP A 1 121 ? 1.241 -13.171 -3.205 1.00 94.56 121 TRP A CA 1
ATOM 932 C C . TRP A 1 121 ? 1.152 -14.112 -4.414 1.00 94.56 121 TRP A C 1
ATOM 934 O O . TRP A 1 121 ? 2.171 -14.637 -4.870 1.00 94.56 121 TRP A O 1
ATOM 944 N N . TYR A 1 122 ? -0.047 -14.294 -4.975 1.00 94.12 122 TYR A N 1
ATOM 945 C CA . TYR A 1 122 ? -0.221 -15.073 -6.199 1.00 94.12 122 TYR A CA 1
ATOM 946 C C . TYR A 1 122 ? 0.500 -14.432 -7.390 1.00 94.12 122 TYR A C 1
ATOM 948 O O . TYR A 1 122 ? 1.238 -15.118 -8.093 1.00 94.12 122 TYR A O 1
ATOM 956 N N . VAL A 1 123 ? 0.361 -13.117 -7.585 1.00 92.56 123 VAL A N 1
ATOM 957 C CA . VAL A 1 123 ? 1.084 -12.380 -8.636 1.00 92.56 123 VAL A CA 1
ATOM 958 C C . VAL A 1 123 ? 2.594 -12.581 -8.521 1.00 92.56 123 VAL A C 1
ATOM 960 O O . VAL A 1 123 ? 3.240 -12.919 -9.511 1.00 92.56 123 VAL A O 1
ATOM 963 N N . MET A 1 124 ? 3.155 -12.437 -7.318 1.00 91.94 124 MET A N 1
ATOM 964 C CA . MET A 1 124 ? 4.593 -12.599 -7.093 1.00 91.94 124 MET A CA 1
ATOM 965 C C . MET A 1 124 ? 5.072 -14.015 -7.427 1.00 91.94 124 MET A C 1
ATOM 967 O O . MET A 1 124 ? 6.129 -14.165 -8.031 1.00 91.94 124 MET A O 1
ATOM 971 N N . GLN A 1 125 ? 4.285 -15.048 -7.113 1.00 93.31 125 GLN A N 1
ATOM 972 C CA . GLN A 1 125 ? 4.609 -16.424 -7.505 1.00 93.31 125 GLN A CA 1
ATOM 973 C C . GLN A 1 125 ? 4.580 -16.660 -9.015 1.00 93.31 125 GLN A C 1
ATOM 975 O O . GLN A 1 125 ? 5.313 -17.513 -9.511 1.00 93.31 125 GLN A O 1
ATOM 980 N N . GLN A 1 126 ? 3.716 -15.955 -9.744 1.00 90.25 126 GLN A N 1
ATOM 981 C CA . GLN A 1 126 ? 3.644 -16.072 -11.199 1.00 90.25 126 GLN A CA 1
ATOM 982 C C . GLN A 1 126 ? 4.792 -15.316 -11.873 1.00 90.25 126 GLN A C 1
ATOM 984 O O . GLN A 1 126 ? 5.310 -15.791 -12.877 1.00 90.25 126 GLN A O 1
ATOM 989 N N . ALA A 1 127 ? 5.215 -14.188 -11.297 1.00 85.62 127 ALA A N 1
ATOM 990 C CA . ALA A 1 127 ? 6.335 -13.387 -11.786 1.00 85.62 127 ALA A CA 1
ATOM 991 C C . ALA A 1 127 ? 7.715 -13.988 -11.460 1.00 85.62 127 ALA A C 1
ATOM 993 O O . ALA A 1 127 ? 8.695 -13.657 -12.119 1.00 85.62 127 ALA A O 1
ATOM 994 N N . SER A 1 128 ? 7.818 -14.849 -10.441 1.00 79.56 128 SER A N 1
ATOM 995 C CA . SER A 1 128 ? 9.081 -15.476 -10.028 1.00 79.56 128 SER A CA 1
ATOM 996 C C . SER A 1 128 ? 9.420 -16.778 -10.769 1.00 79.56 128 SER A C 1
ATOM 998 O O . SER A 1 128 ? 10.355 -17.467 -10.360 1.00 79.56 128 SER A O 1
ATOM 1000 N N . ARG A 1 129 ? 8.625 -17.168 -11.771 1.00 57.44 129 ARG A N 1
ATOM 1001 C CA . ARG A 1 129 ? 8.845 -18.362 -12.604 1.00 57.44 129 ARG A CA 1
ATOM 1002 C C . ARG A 1 129 ? 9.645 -18.018 -13.849 1.00 57.44 129 ARG A C 1
ATOM 1004 O O . ARG A 1 129 ? 10.490 -18.862 -14.216 1.00 57.44 129 ARG A O 1
#

pLDDT: mean 86.16, std 15.26, range [27.03, 98.19]

Sequence (129 aa):
MCAPTAEEPRPQPSTRAVAAVERAGFHVVRPEGKNPMYEVSFTKDHAAERCWSKKYDDAANPQKDFCAVMTCSEADKNCPIVFGALDRISLPYMDPKVADGTQEEAARYDERCLQIAAELWYVMQQASR

Secondary structure (DSSP, 8-state)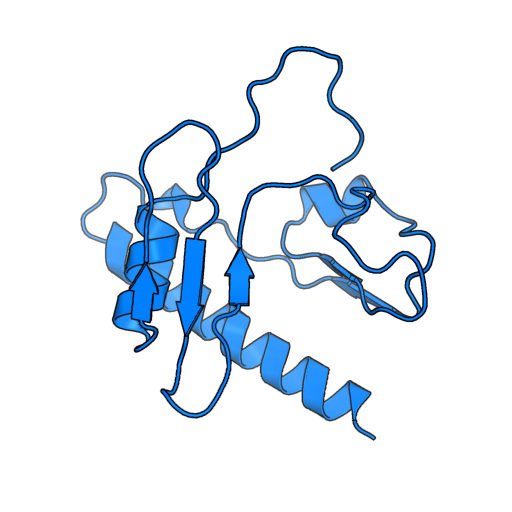:
-PPP-TTPPPPPPPHHHHHHHHHTT-EEE---SSS--EEEES-SSSPPEEE----TT-TTS-SSSEEEEE-SHHHHHH-S--TTEEEEEE-----GGGGTTSTTHHHHHHHHHHHHHHHHHHHHHHHT-

Nearest PDB structures (foldseek):
  8p5n-assembly2_B  TM=7.610E-01  e=3.433E-02  Deinococcus indicus
  1jl3-assembly1_A  TM=7.356E-01  e=6.570E-02  Bacillus subtilis
  5c0p-assembly1_A  TM=2.341E-01  e=7.512E+00  Bacteroides thetaiotaomicron VPI-5482

Mean predicted aligned error: 6.4 Å

Radius of gyration: 15.7 Å; Cα contacts (8 Å, |Δi|>4): 146; chains: 1; bounding box: 36×41×33 Å

Solvent-accessible surface area (backbone ato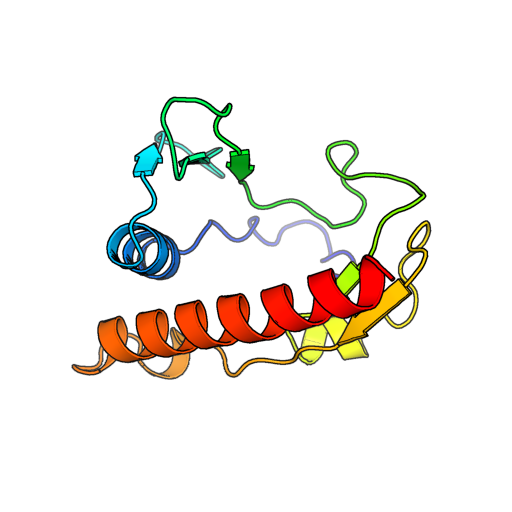ms only — not comparabl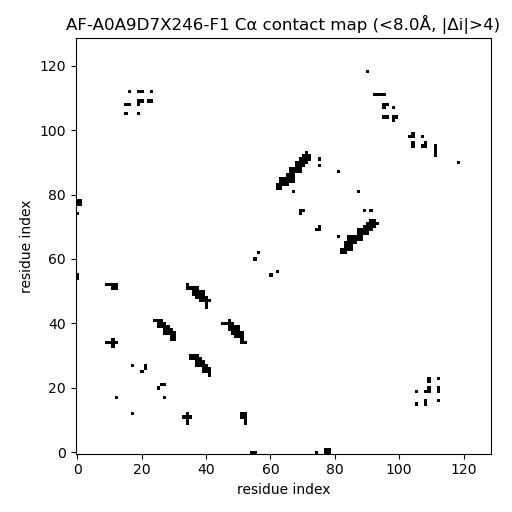e to full-atom values): 7999 Å² total; per-residue (Å²): 114,73,80,74,68,93,84,71,78,78,69,61,79,54,70,65,56,52,51,30,46,40,73,73,62,34,49,71,50,77,58,84,73,87,68,39,64,26,36,41,30,81,52,92,91,50,84,59,47,81,46,60,73,72,63,75,85,37,86,91,41,79,72,49,87,38,72,43,77,31,52,40,64,65,48,46,70,69,46,84,71,65,84,41,44,77,45,79,46,81,53,65,57,81,68,46,70,84,32,65,95,48,95,54,26,68,61,39,33,39,52,50,52,52,50,53,53,56,53,51,52,52,50,51,61,64,72,73,110

Foldseek 3Di:
DPDDDPDDQQDWPDPLLVVLLVVVQWDWDFDDDRFTFIFIGNDPVDGTDTDTGDDCPDPVHDQADAAAEAAAPVSCVVPVDDHRHPYYHYRYDDDLCVQPPHPCSNVSSNVVVVVVVVVVVVVVVVVVD